Protein AF-A0A2D8K621-F1 (afdb_monomer_lite)

Radius of gyration: 27.43 Å; chains: 1; bounding box: 46×28×83 Å

Secondary structure (DSSP, 8-state):
-----S--HHHHHHHHHHTSTT-B-HHHHHHTT--HHHHHHHHHTTSEEEEE-TTS-EEEEE-HHHHHHHHSPPP-PPPPPP--------PPPPPHHHHHHTT--

pLDDT: mean 79.68, std 14.3, range [36.91, 94.62]

Foldseek 3Di:
DDDDLADDQLLLLQLVQLAPPQAHAQVSSVVSVHHPVSVVVCVVVVQWDWDQGPVRGIGIHGDPSVVVNSPDDDDPDPPDPPPDPDDPPDPDDPDPVVVVVVVPD

Structure (mmCIF, N/CA/C/O backbone):
data_AF-A0A2D8K621-F1
#
_entry.id   AF-A0A2D8K621-F1
#
loop_
_atom_site.group_PDB
_atom_site.id
_atom_site.type_symbol
_atom_site.label_atom_id
_atom_site.label_alt_id
_atom_site.label_comp_id
_atom_site.label_asym_id
_atom_site.label_entity_id
_atom_site.label_seq_id
_atom_site.pdbx_PDB_ins_code
_atom_site.Cartn_x
_atom_site.Cartn_y
_atom_site.Cartn_z
_atom_site.occupancy
_atom_site.B_iso_or_equiv
_atom_site.auth_seq_id
_atom_site.auth_comp_id
_atom_site.auth_asym_id
_atom_site.auth_atom_id
_atom_site.pdbx_PDB_model_num
ATOM 1 N N . MET A 1 1 ? -24.510 -4.38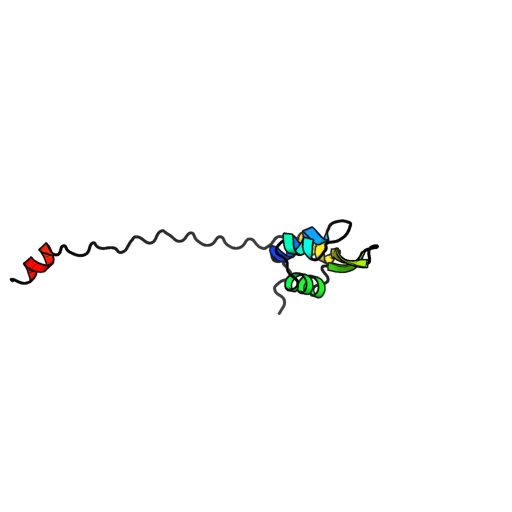9 -1.402 1.00 36.91 1 MET A N 1
ATOM 2 C CA . MET A 1 1 ? -23.528 -4.313 -0.298 1.00 36.91 1 MET A CA 1
ATOM 3 C C . MET A 1 1 ? -22.401 -3.406 -0.766 1.00 36.91 1 MET A C 1
ATOM 5 O O . MET A 1 1 ? -21.640 -3.839 -1.610 1.00 36.91 1 MET A O 1
ATOM 9 N N . ALA A 1 2 ? -22.372 -2.143 -0.337 1.00 43.41 2 ALA A N 1
ATOM 10 C CA . ALA A 1 2 ? -21.317 -1.178 -0.679 1.00 43.41 2 ALA A CA 1
ATOM 11 C C . ALA A 1 2 ? -21.251 -0.109 0.423 1.00 43.41 2 ALA A C 1
ATOM 13 O O . ALA A 1 2 ? -21.632 1.043 0.255 1.00 43.41 2 ALA A O 1
ATOM 14 N N . THR A 1 3 ? -20.871 -0.544 1.612 1.00 48.62 3 THR A N 1
ATOM 15 C CA . THR A 1 3 ? -20.236 0.322 2.606 1.00 48.62 3 THR A CA 1
ATOM 16 C C . THR A 1 3 ? -18.738 0.056 2.477 1.00 48.62 3 THR A C 1
ATOM 18 O O . THR A 1 3 ? -18.391 -1.077 2.169 1.00 48.62 3 THR A O 1
ATOM 21 N N . GLU A 1 4 ? -17.881 1.048 2.743 1.00 54.44 4 GLU A N 1
ATOM 22 C CA . GLU A 1 4 ? -16.408 0.924 2.908 1.00 54.44 4 GLU A CA 1
ATOM 23 C C . GLU A 1 4 ? -15.484 1.502 1.813 1.00 54.44 4 GLU A C 1
ATOM 25 O O . GLU A 1 4 ? -14.320 1.136 1.721 1.00 54.44 4 GLU A O 1
ATOM 30 N N . ASP A 1 5 ? -15.900 2.544 1.091 1.00 66.62 5 ASP A N 1
ATOM 31 C CA . ASP A 1 5 ? -14.975 3.359 0.269 1.00 66.62 5 ASP A CA 1
ATOM 32 C C . ASP A 1 5 ? -14.060 4.299 1.099 1.00 66.62 5 ASP A C 1
ATOM 34 O O . ASP A 1 5 ? -13.331 5.150 0.575 1.00 66.62 5 ASP A O 1
ATOM 38 N N . THR A 1 6 ? -14.125 4.196 2.431 1.00 76.81 6 THR A N 1
ATOM 39 C CA . THR A 1 6 ? -13.314 4.995 3.353 1.00 76.81 6 THR A CA 1
ATOM 40 C C . THR A 1 6 ? -12.141 4.155 3.847 1.00 76.81 6 THR A C 1
ATOM 42 O O . THR A 1 6 ? -12.367 3.191 4.580 1.00 76.81 6 THR A O 1
ATOM 45 N N . PRO A 1 7 ? -10.884 4.519 3.535 1.00 83.19 7 PRO A N 1
ATOM 46 C CA . PRO A 1 7 ? -9.746 3.764 4.027 1.00 83.19 7 PRO A CA 1
ATOM 47 C C . PRO A 1 7 ? -9.650 3.854 5.550 1.00 83.19 7 PRO A C 1
ATOM 49 O O . PRO A 1 7 ? -9.738 4.933 6.161 1.00 83.19 7 PRO A O 1
ATOM 52 N N . THR A 1 8 ? -9.387 2.704 6.160 1.00 87.62 8 THR A N 1
ATOM 53 C CA . THR A 1 8 ? -8.982 2.609 7.564 1.00 87.62 8 THR A CA 1
ATOM 54 C C . THR A 1 8 ? -7.711 3.427 7.812 1.00 87.62 8 THR A C 1
ATOM 56 O O . THR A 1 8 ? -6.954 3.740 6.892 1.00 87.62 8 THR A O 1
ATOM 59 N N . THR A 1 9 ? -7.422 3.759 9.074 1.00 86.06 9 THR A N 1
ATOM 60 C CA . THR A 1 9 ? -6.174 4.463 9.430 1.00 86.06 9 THR A CA 1
ATOM 61 C C . THR A 1 9 ? -4.935 3.725 8.917 1.00 86.06 9 THR A C 1
ATOM 63 O O . THR A 1 9 ? -4.043 4.354 8.360 1.00 86.06 9 THR A O 1
ATOM 66 N N . ARG A 1 10 ? -4.918 2.390 9.021 1.00 87.88 10 ARG A N 1
ATOM 67 C CA . ARG A 1 10 ? -3.817 1.546 8.535 1.00 87.88 10 ARG A CA 1
ATOM 68 C C . ARG A 1 10 ? -3.665 1.612 7.011 1.00 87.88 10 ARG A C 1
ATOM 70 O O . ARG A 1 10 ? -2.558 1.805 6.524 1.00 87.88 10 ARG A O 1
ATOM 77 N N . GLN A 1 11 ? -4.762 1.509 6.259 1.00 90.50 11 GLN A N 1
ATOM 78 C CA . GLN A 1 11 ? -4.737 1.645 4.795 1.00 90.50 11 GLN A CA 1
ATOM 79 C C . GLN A 1 11 ? -4.311 3.052 4.360 1.00 90.50 11 GLN A C 1
ATOM 81 O O . GLN A 1 11 ? -3.524 3.192 3.434 1.00 90.50 11 GLN A O 1
ATOM 86 N N . ARG A 1 12 ? -4.768 4.104 5.050 1.00 89.38 12 ARG A N 1
ATOM 87 C CA . ARG A 1 12 ? -4.370 5.487 4.747 1.00 89.38 12 ARG A CA 1
ATOM 88 C C . ARG A 1 12 ? -2.875 5.718 4.966 1.00 89.38 12 ARG A C 1
ATOM 90 O O . ARG A 1 12 ? -2.244 6.390 4.154 1.00 89.38 12 ARG A O 1
ATOM 97 N N . ASN A 1 13 ? -2.316 5.169 6.042 1.00 90.00 13 ASN A N 1
ATOM 98 C CA . ASN A 1 13 ? -0.883 5.243 6.314 1.00 90.00 13 ASN A CA 1
ATOM 99 C C . ASN A 1 13 ? -0.073 4.512 5.235 1.00 90.00 13 ASN A C 1
ATOM 101 O O . ASN A 1 13 ? 0.871 5.075 4.691 1.00 90.00 13 ASN A O 1
ATOM 105 N N . ALA A 1 14 ? -0.514 3.318 4.834 1.00 91.69 14 ALA A N 1
ATOM 106 C CA . ALA A 1 14 ? 0.081 2.594 3.714 1.00 91.69 14 ALA A CA 1
ATOM 107 C C . ALA A 1 14 ? 0.026 3.395 2.399 1.00 91.69 14 ALA A C 1
ATOM 109 O O . ALA A 1 14 ? 1.037 3.526 1.716 1.00 91.69 14 ALA A O 1
ATOM 110 N N . LEU A 1 15 ? -1.114 4.012 2.075 1.00 91.88 15 LEU A N 1
ATOM 111 C CA . LEU A 1 15 ? -1.235 4.894 0.908 1.00 91.88 15 LEU A CA 1
ATOM 112 C C . LEU A 1 15 ? -0.290 6.095 0.989 1.00 91.88 15 LEU A C 1
ATOM 114 O O . LEU A 1 15 ? 0.215 6.555 -0.027 1.00 91.88 15 LEU A O 1
ATOM 118 N N . ARG A 1 16 ? -0.028 6.618 2.189 1.00 90.44 16 ARG A N 1
ATOM 119 C CA . ARG A 1 16 ? 0.948 7.694 2.370 1.00 90.44 16 ARG A CA 1
ATOM 120 C C . ARG A 1 16 ? 2.369 7.229 2.047 1.00 90.44 16 ARG A C 1
ATOM 122 O O . ARG A 1 16 ? 3.055 7.982 1.372 1.00 90.44 16 ARG A O 1
ATOM 129 N N . ALA A 1 17 ? 2.767 6.029 2.466 1.00 90.88 17 ALA A N 1
ATOM 130 C CA . ALA A 1 17 ? 4.060 5.454 2.089 1.00 90.88 17 ALA A CA 1
ATOM 131 C C . ALA A 1 17 ? 4.155 5.212 0.571 1.00 90.88 17 ALA A C 1
ATOM 133 O O . ALA A 1 17 ? 5.155 5.535 -0.056 1.00 90.88 17 ALA A O 1
ATOM 134 N N . ALA A 1 18 ? 3.085 4.711 -0.056 1.00 91.50 18 ALA A N 1
ATOM 135 C CA . ALA A 1 18 ? 3.048 4.477 -1.504 1.00 91.50 18 ALA A CA 1
ATOM 136 C C . ALA A 1 18 ? 3.056 5.765 -2.353 1.00 91.50 18 ALA A C 1
ATOM 138 O O . ALA A 1 18 ? 3.227 5.694 -3.570 1.00 91.50 18 ALA A O 1
ATOM 139 N N . ALA A 1 19 ? 2.844 6.931 -1.731 1.00 89.50 19 ALA A N 1
ATO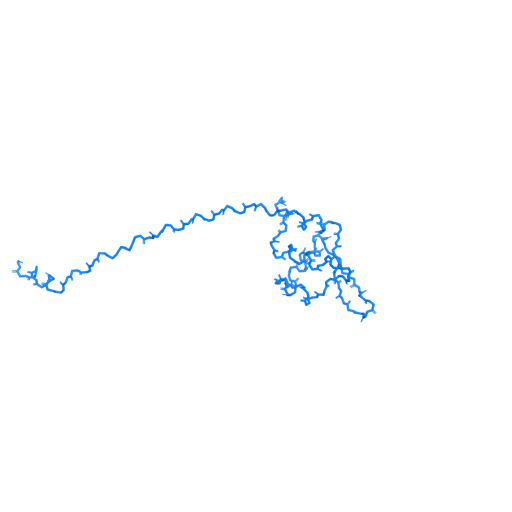M 140 C CA . ALA A 1 19 ? 2.870 8.229 -2.398 1.00 89.50 19 ALA A CA 1
ATOM 141 C C . ALA A 1 19 ? 4.284 8.803 -2.581 1.00 89.50 19 ALA A C 1
ATOM 143 O O . ALA A 1 19 ? 4.423 9.837 -3.237 1.00 89.50 19 ALA A O 1
ATOM 144 N N . ASP A 1 20 ? 5.314 8.161 -2.023 1.00 84.69 20 ASP A N 1
ATOM 145 C CA . ASP A 1 20 ? 6.703 8.533 -2.283 1.00 84.69 20 ASP A CA 1
ATOM 146 C C . ASP A 1 20 ? 7.056 8.328 -3.767 1.00 84.69 20 ASP A C 1
ATOM 148 O O . ASP A 1 20 ? 6.552 7.419 -4.430 1.00 84.69 20 ASP A O 1
ATOM 152 N N . ALA A 1 21 ? 7.929 9.188 -4.305 1.00 74.69 21 ALA A N 1
ATOM 153 C CA . ALA A 1 21 ? 8.233 9.239 -5.741 1.00 74.69 21 ALA A CA 1
ATOM 154 C C . ALA A 1 21 ? 8.782 7.910 -6.295 1.00 74.69 21 ALA A C 1
ATOM 156 O O . ALA A 1 21 ? 8.456 7.529 -7.421 1.00 74.69 21 ALA A O 1
ATOM 157 N N . ASP A 1 22 ? 9.548 7.185 -5.477 1.00 81.62 22 ASP A N 1
ATOM 158 C CA . ASP A 1 22 ? 10.124 5.879 -5.807 1.00 81.62 22 ASP A CA 1
ATOM 159 C C . ASP A 1 22 ? 9.164 4.705 -5.545 1.00 81.62 22 ASP A C 1
ATOM 161 O O . ASP A 1 22 ? 9.540 3.548 -5.735 1.00 81.62 22 ASP A O 1
ATOM 165 N N . GLY A 1 23 ? 7.941 4.969 -5.075 1.00 86.50 23 GLY A N 1
ATOM 166 C CA . GLY A 1 23 ? 7.011 3.962 -4.565 1.00 86.50 23 GLY A CA 1
ATOM 167 C C . GLY A 1 23 ? 7.466 3.332 -3.242 1.00 86.50 23 GLY A C 1
ATOM 168 O O . GLY A 1 23 ? 8.625 3.426 -2.836 1.00 86.50 23 GLY A O 1
ATOM 169 N N . ALA A 1 24 ? 6.559 2.633 -2.570 1.00 91.75 24 ALA A N 1
ATOM 170 C CA . ALA A 1 24 ? 6.829 1.931 -1.320 1.00 91.75 24 ALA A CA 1
ATOM 171 C C . ALA A 1 24 ? 7.354 0.513 -1.561 1.00 91.75 24 ALA A C 1
ATOM 173 O O . ALA A 1 24 ? 6.951 -0.158 -2.509 1.00 91.75 24 ALA A O 1
ATOM 174 N N . SER A 1 25 ? 8.218 0.032 -0.672 1.00 92.12 25 SER A N 1
ATOM 175 C CA . SER A 1 25 ? 8.542 -1.392 -0.538 1.00 92.12 25 SER A CA 1
ATOM 176 C C . SER A 1 25 ? 7.688 -2.056 0.552 1.00 92.12 25 SER A C 1
ATOM 178 O O . SER A 1 25 ? 7.039 -1.377 1.351 1.00 92.12 25 SER A O 1
ATOM 180 N N . VAL A 1 26 ? 7.743 -3.390 0.661 1.00 90.31 26 VAL A N 1
ATOM 181 C CA . VAL A 1 26 ? 7.102 -4.129 1.773 1.00 90.31 26 VAL A CA 1
ATOM 182 C C . VAL A 1 26 ? 7.596 -3.622 3.132 1.00 90.31 26 VAL A C 1
ATOM 184 O O . VAL A 1 26 ? 6.824 -3.532 4.088 1.00 90.31 26 VAL A O 1
ATOM 187 N N . ALA A 1 27 ? 8.874 -3.243 3.224 1.00 90.19 27 ALA A N 1
ATOM 188 C CA . ALA A 1 27 ? 9.453 -2.714 4.452 1.00 90.19 27 ALA A CA 1
ATOM 189 C C . ALA A 1 27 ? 8.850 -1.352 4.831 1.00 90.19 27 ALA A C 1
ATOM 191 O O . ALA A 1 27 ? 8.622 -1.096 6.012 1.00 90.19 27 ALA A O 1
ATOM 192 N N . ASP A 1 28 ? 8.546 -0.497 3.854 1.00 91.25 28 ASP A N 1
ATOM 193 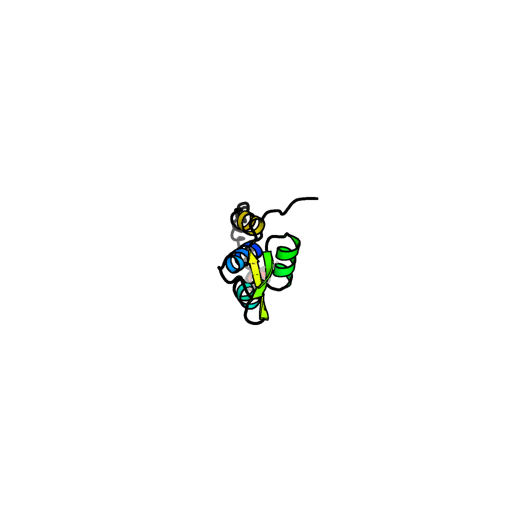C CA . ASP A 1 28 ? 7.925 0.807 4.110 1.00 91.25 28 ASP A CA 1
ATOM 194 C C . ASP A 1 28 ? 6.474 0.654 4.565 1.00 91.25 28 ASP A C 1
ATOM 196 O O . ASP A 1 28 ? 6.068 1.274 5.547 1.00 91.25 28 ASP A O 1
ATOM 200 N N . PHE A 1 29 ? 5.725 -0.267 3.954 1.00 91.06 29 PHE A N 1
ATOM 201 C CA . PHE A 1 29 ? 4.399 -0.637 4.451 1.00 91.06 29 PHE A CA 1
ATOM 202 C C . PHE A 1 29 ? 4.452 -1.194 5.876 1.00 91.06 29 PHE A C 1
ATOM 204 O O . PHE A 1 29 ? 3.640 -0.818 6.725 1.00 91.06 29 PHE A O 1
ATOM 211 N N . SER A 1 30 ? 5.449 -2.028 6.173 1.00 90.06 30 SER A N 1
ATOM 212 C CA . SER A 1 30 ? 5.620 -2.625 7.499 1.00 90.06 30 SER A CA 1
ATOM 213 C C . SER A 1 30 ? 5.881 -1.573 8.583 1.00 90.06 30 SER A C 1
ATOM 215 O O . SER A 1 30 ? 5.328 -1.689 9.678 1.00 90.06 30 SER A O 1
ATOM 217 N N . LYS A 1 31 ? 6.645 -0.510 8.283 1.00 90.19 31 LYS A N 1
ATOM 218 C CA . LYS A 1 31 ? 6.857 0.632 9.200 1.00 90.19 31 LYS A CA 1
ATOM 219 C C . LYS A 1 31 ? 5.548 1.348 9.545 1.00 90.19 31 LYS A C 1
ATOM 221 O O . LYS A 1 31 ? 5.363 1.773 10.680 1.00 90.19 31 LYS A O 1
ATOM 226 N N . GLU A 1 32 ? 4.620 1.416 8.595 1.00 88.25 32 GLU A N 1
ATOM 227 C CA . GLU A 1 32 ? 3.280 1.988 8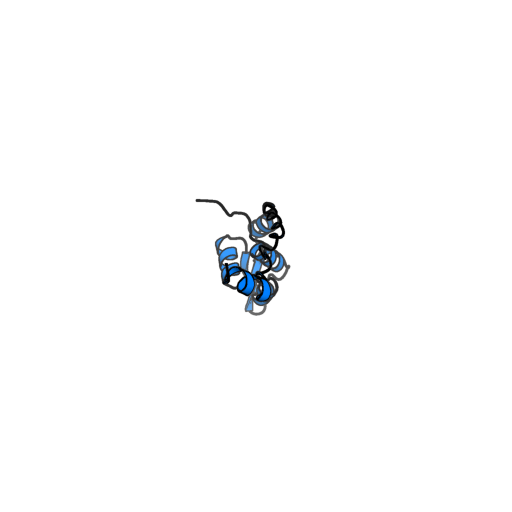.777 1.00 88.25 32 GLU A CA 1
ATOM 228 C C . GLU A 1 32 ? 2.282 1.009 9.427 1.00 88.25 32 GLU A C 1
ATOM 230 O O . GLU A 1 32 ? 1.086 1.293 9.560 1.00 88.25 32 GLU A O 1
ATOM 235 N N . GLY A 1 33 ? 2.758 -0.169 9.843 1.00 87.50 33 GLY A N 1
ATOM 236 C CA . GLY A 1 33 ? 1.938 -1.226 10.419 1.00 87.50 33 GLY A CA 1
ATOM 237 C C . GLY A 1 33 ? 1.015 -1.896 9.401 1.00 87.50 33 GLY A C 1
ATOM 238 O O . GLY A 1 33 ? 0.006 -2.484 9.798 1.00 87.50 33 GLY A O 1
ATOM 239 N N . ALA A 1 34 ? 1.320 -1.794 8.107 1.00 89.12 34 ALA A N 1
ATOM 240 C CA . ALA A 1 34 ? 0.611 -2.453 7.022 1.00 89.12 34 ALA A CA 1
ATOM 241 C C . ALA A 1 34 ? 1.391 -3.690 6.554 1.00 89.12 34 ALA A C 1
ATOM 243 O O . ALA A 1 34 ? 2.492 -3.580 6.029 1.00 89.12 34 ALA A O 1
ATOM 244 N N . GLY A 1 35 ? 0.813 -4.874 6.766 1.00 89.06 35 GLY A N 1
ATOM 245 C CA . GLY A 1 35 ? 1.364 -6.135 6.260 1.00 89.06 35 GLY A CA 1
ATOM 246 C C . GLY A 1 35 ? 0.775 -6.532 4.906 1.00 89.06 35 GLY A C 1
ATOM 247 O O . GLY A 1 35 ? -0.041 -5.802 4.337 1.00 89.06 35 GLY A O 1
ATOM 248 N N . ASP A 1 36 ? 1.119 -7.733 4.443 1.00 89.62 36 ASP A N 1
ATOM 249 C CA . ASP A 1 36 ? 0.729 -8.261 3.126 1.00 89.62 36 ASP A CA 1
ATOM 250 C C . ASP A 1 36 ? -0.783 -8.241 2.886 1.00 89.62 36 ASP A C 1
ATOM 252 O O . ASP A 1 36 ? -1.235 -7.861 1.811 1.00 89.62 36 ASP A O 1
ATOM 256 N N . GLY A 1 37 ? -1.587 -8.557 3.908 1.00 91.56 37 GLY A N 1
ATOM 257 C CA . GLY A 1 37 ? -3.047 -8.488 3.804 1.00 91.56 37 GLY A CA 1
ATOM 258 C C . GLY A 1 37 ? -3.560 -7.075 3.507 1.00 91.56 37 GLY A C 1
ATOM 259 O O . GLY A 1 37 ? -4.498 -6.909 2.734 1.00 91.56 37 GLY A O 1
ATOM 260 N N . THR A 1 38 ? -2.923 -6.038 4.061 1.00 92.19 38 THR A N 1
ATOM 261 C CA . THR A 1 38 ? -3.271 -4.649 3.731 1.00 92.19 38 THR A CA 1
ATOM 262 C C . THR A 1 38 ? -2.880 -4.334 2.293 1.00 92.19 38 THR A C 1
ATOM 264 O O . THR A 1 38 ? -3.685 -3.756 1.575 1.00 92.19 38 THR A O 1
ATOM 267 N N . ILE A 1 39 ? -1.678 -4.729 1.863 1.00 92.00 39 ILE A N 1
ATOM 268 C CA . ILE A 1 39 ? -1.189 -4.499 0.495 1.00 92.00 39 ILE A CA 1
ATOM 269 C C . ILE A 1 39 ? -2.123 -5.170 -0.521 1.00 92.00 39 ILE A C 1
ATOM 271 O O . ILE A 1 39 ? -2.534 -4.530 -1.484 1.00 92.00 39 ILE A O 1
ATOM 275 N N . ALA A 1 40 ? -2.538 -6.412 -0.264 1.00 93.31 40 ALA A N 1
ATOM 276 C CA . ALA A 1 40 ? -3.486 -7.140 -1.102 1.00 93.31 40 ALA A CA 1
ATOM 277 C C . ALA A 1 40 ? -4.844 -6.428 -1.211 1.00 93.31 40 ALA A C 1
ATOM 279 O O . ALA A 1 40 ? -5.402 -6.348 -2.300 1.00 93.31 40 ALA A O 1
ATOM 280 N N . VAL A 1 41 ? -5.357 -5.861 -0.112 1.00 92.56 41 VAL A N 1
ATOM 281 C CA . VAL A 1 41 ? -6.599 -5.069 -0.145 1.00 92.56 41 VAL A CA 1
ATOM 282 C C . VAL A 1 41 ? -6.419 -3.780 -0.948 1.00 92.56 41 VAL A C 1
ATOM 284 O O . VAL A 1 41 ? -7.293 -3.425 -1.731 1.00 92.56 41 VAL A O 1
ATOM 287 N N . LEU A 1 42 ? -5.290 -3.081 -0.794 1.00 92.38 42 LEU A N 1
ATOM 288 C CA . LEU A 1 42 ? -5.011 -1.864 -1.563 1.00 92.38 42 LEU A CA 1
ATOM 289 C C . LEU A 1 42 ? -4.896 -2.153 -3.068 1.00 92.38 42 LEU A C 1
ATOM 291 O O . LEU A 1 42 ? -5.423 -1.381 -3.865 1.00 92.38 42 LEU A O 1
ATOM 295 N N . LEU A 1 43 ? -4.250 -3.264 -3.439 1.00 93.56 43 LEU A N 1
ATOM 296 C CA . LEU A 1 43 ? -4.179 -3.756 -4.820 1.00 93.56 43 LEU A CA 1
ATOM 297 C C . LEU A 1 43 ? -5.565 -4.140 -5.349 1.00 93.56 43 LEU A C 1
ATOM 299 O O . LEU A 1 43 ? -5.935 -3.734 -6.444 1.00 93.56 43 LEU A O 1
ATOM 303 N N . GLY A 1 44 ? -6.350 -4.886 -4.566 1.00 91.94 44 GLY A N 1
ATOM 304 C CA . GLY A 1 44 ? -7.703 -5.305 -4.943 1.00 91.94 44 GLY A CA 1
ATOM 305 C C . GLY A 1 44 ? -8.669 -4.135 -5.146 1.00 91.94 44 GLY A C 1
ATOM 306 O O . GLY A 1 44 ? -9.576 -4.229 -5.966 1.00 91.94 44 GLY A O 1
ATOM 307 N N . ASN A 1 45 ? -8.437 -3.022 -4.447 1.00 90.31 45 ASN A N 1
ATOM 308 C CA . ASN A 1 45 ? -9.194 -1.781 -4.599 1.00 90.31 45 ASN A CA 1
ATOM 309 C C . ASN A 1 45 ? -8.659 -0.860 -5.711 1.00 90.31 45 ASN A C 1
ATOM 311 O O . ASN A 1 45 ? -9.204 0.225 -5.884 1.00 90.31 45 ASN A O 1
ATOM 315 N N . GLY A 1 46 ? -7.572 -1.221 -6.404 1.00 93.00 46 GLY A N 1
ATOM 316 C CA . GLY A 1 46 ? -6.953 -0.365 -7.426 1.00 93.00 46 GLY A CA 1
ATOM 317 C C . GLY A 1 46 ? -6.262 0.889 -6.874 1.00 93.00 46 GLY A C 1
ATOM 318 O O . GLY A 1 46 ? -5.905 1.794 -7.623 1.00 93.00 46 GLY A O 1
ATOM 319 N N . TRP A 1 47 ? -6.043 0.978 -5.558 1.00 93.88 47 TRP A N 1
ATOM 320 C CA . TRP A 1 47 ? -5.466 2.169 -4.923 1.00 93.88 47 TRP A CA 1
ATOM 321 C C . TRP A 1 47 ? -3.936 2.238 -5.019 1.00 93.88 47 TRP A C 1
ATOM 323 O O . TRP A 1 47 ? -3.339 3.300 -4.823 1.00 93.88 47 TRP A O 1
ATOM 333 N N . ILE A 1 48 ? -3.292 1.106 -5.289 1.00 94.62 48 ILE A N 1
ATOM 334 C CA . ILE A 1 48 ? -1.860 1.015 -5.567 1.00 94.62 48 ILE A CA 1
ATOM 335 C C . ILE A 1 48 ? -1.628 0.075 -6.749 1.00 94.62 48 ILE A C 1
ATOM 337 O O . ILE A 1 48 ? -2.421 -0.833 -6.981 1.00 94.62 48 ILE A O 1
ATOM 341 N N . GLU A 1 49 ? -0.507 0.254 -7.435 1.00 94.50 49 GLU A N 1
ATOM 342 C CA . GLU A 1 49 ? -0.052 -0.609 -8.526 1.00 94.50 49 GLU A CA 1
ATOM 343 C C . GLU A 1 49 ? 1.330 -1.177 -8.209 1.00 94.50 49 GLU A C 1
ATOM 345 O O . GLU A 1 49 ? 2.203 -0.465 -7.706 1.00 94.50 49 GLU A O 1
ATOM 350 N N . GLU A 1 50 ? 1.530 -2.466 -8.500 1.00 94.00 50 GLU A N 1
ATOM 351 C CA . GLU A 1 50 ? 2.840 -3.115 -8.414 1.00 94.00 50 GLU A CA 1
ATOM 352 C C . GLU A 1 50 ? 3.679 -2.771 -9.650 1.00 94.00 50 GLU A C 1
ATOM 354 O O . GLU A 1 50 ? 3.223 -2.898 -10.785 1.00 94.00 50 GLU A O 1
ATOM 359 N N . PHE A 1 51 ? 4.934 -2.393 -9.429 1.00 91.94 51 PHE A N 1
ATOM 360 C CA . PHE A 1 51 ? 5.913 -2.205 -10.488 1.00 91.94 51 PHE A CA 1
ATOM 361 C C . PHE A 1 51 ? 7.294 -2.698 -10.050 1.00 91.94 51 PHE A C 1
ATOM 363 O O . PHE A 1 51 ? 7.610 -2.813 -8.862 1.00 91.94 51 PHE A O 1
ATOM 370 N N . LEU A 1 52 ? 8.141 -2.992 -11.032 1.00 92.31 52 LEU A N 1
ATOM 371 C CA . LEU A 1 52 ? 9.535 -3.349 -10.802 1.00 92.31 52 LEU A CA 1
ATOM 372 C C . LEU A 1 52 ? 10.392 -2.086 -10.841 1.00 92.31 52 LEU A C 1
ATOM 374 O O . LEU A 1 52 ? 10.431 -1.365 -11.836 1.00 92.31 52 LEU A O 1
ATOM 378 N N . SER A 1 53 ? 11.087 -1.824 -9.740 1.00 86.94 53 SER A N 1
ATOM 379 C CA . SER A 1 53 ? 12.094 -0.768 -9.670 1.00 86.94 53 SER A CA 1
ATOM 380 C C . SER A 1 53 ? 13.306 -1.131 -10.548 1.00 86.94 53 SER A C 1
ATOM 382 O O . SER A 1 53 ? 13.552 -2.323 -10.752 1.00 86.94 53 SER A O 1
ATOM 384 N N . PRO A 1 54 ? 14.123 -0.163 -11.015 1.00 82.88 54 PRO A N 1
ATOM 385 C CA . PRO A 1 54 ? 15.308 -0.438 -11.840 1.00 82.88 54 PRO A CA 1
ATOM 386 C C . PRO A 1 54 ? 16.296 -1.459 -11.247 1.00 82.88 54 PRO A C 1
ATOM 388 O O . PRO A 1 54 ? 17.042 -2.090 -11.985 1.00 82.88 54 PRO A O 1
ATOM 391 N N . GLY A 1 55 ? 16.285 -1.659 -9.923 1.00 84.88 55 GLY A N 1
ATOM 392 C CA . GLY A 1 55 ? 17.076 -2.687 -9.235 1.00 84.88 55 GLY A CA 1
ATOM 393 C C . GLY A 1 55 ? 16.461 -4.095 -9.202 1.00 84.88 55 GLY A C 1
ATOM 394 O O . GLY A 1 55 ? 16.997 -4.954 -8.513 1.00 84.88 55 GLY A O 1
ATOM 395 N N . GLY A 1 56 ? 15.328 -4.338 -9.872 1.00 87.06 56 GLY A N 1
ATOM 396 C CA . GLY A 1 56 ? 14.634 -5.635 -9.882 1.00 87.06 56 GLY A CA 1
ATOM 397 C C . GLY A 1 56 ? 13.775 -5.917 -8.643 1.00 87.06 56 GLY A C 1
ATOM 398 O O . GLY A 1 56 ? 13.240 -7.014 -8.493 1.00 87.06 56 GLY A O 1
ATOM 399 N N . TYR A 1 57 ? 13.615 -4.937 -7.753 1.00 88.31 57 TYR A N 1
ATOM 400 C CA . TYR A 1 57 ? 12.794 -5.064 -6.550 1.00 88.31 57 TYR A CA 1
ATOM 401 C C . TYR A 1 57 ? 11.346 -4.669 -6.829 1.00 88.31 57 TYR A C 1
ATOM 403 O O . TYR A 1 57 ? 11.087 -3.645 -7.469 1.00 88.31 57 TYR A O 1
ATOM 411 N N . LYS A 1 58 ? 10.405 -5.449 -6.291 1.00 90.88 58 LYS A N 1
ATOM 412 C CA . LYS A 1 58 ? 8.981 -5.104 -6.301 1.00 90.88 58 LYS A CA 1
ATOM 413 C C . LYS A 1 58 ? 8.729 -3.874 -5.436 1.00 90.88 58 LYS A C 1
ATOM 415 O O . LYS A 1 58 ? 9.144 -3.832 -4.274 1.00 90.88 58 LYS A O 1
ATOM 420 N N . ARG A 1 59 ? 8.046 -2.889 -6.007 1.00 92.94 59 ARG A N 1
ATOM 421 C CA . ARG A 1 59 ? 7.581 -1.683 -5.322 1.00 92.94 59 ARG A CA 1
ATOM 422 C C . ARG A 1 59 ? 6.132 -1.412 -5.694 1.00 92.94 59 ARG A C 1
ATOM 424 O O . ARG A 1 59 ? 5.631 -1.918 -6.694 1.00 92.94 59 ARG A O 1
ATOM 431 N N . TRP A 1 60 ? 5.471 -0.604 -4.878 1.00 94.56 60 TRP A N 1
ATOM 432 C CA . TRP A 1 60 ? 4.084 -0.218 -5.078 1.00 94.56 60 TRP A CA 1
ATOM 433 C C . TRP A 1 60 ? 3.958 1.291 -5.140 1.00 94.56 60 TRP A C 1
ATOM 435 O O . TRP A 1 60 ? 4.446 1.995 -4.256 1.00 94.56 60 TRP A O 1
ATOM 445 N N . LYS A 1 61 ? 3.291 1.790 -6.173 1.00 94.25 61 LYS A N 1
ATOM 446 C CA . LYS A 1 61 ? 3.022 3.217 -6.339 1.00 94.25 61 LYS A CA 1
ATOM 447 C C . LYS A 1 61 ? 1.551 3.492 -6.093 1.00 94.25 61 LYS A C 1
ATOM 449 O O . LYS A 1 61 ? 0.706 2.669 -6.430 1.00 94.25 61 LYS A O 1
ATOM 454 N N . ILE A 1 62 ? 1.245 4.644 -5.510 1.00 94.12 62 ILE A N 1
ATOM 455 C CA . ILE A 1 62 ? -0.137 5.097 -5.372 1.00 94.12 62 ILE A CA 1
ATOM 456 C C . ILE A 1 62 ? -0.737 5.459 -6.740 1.00 94.12 62 ILE A C 1
ATOM 458 O O . ILE A 1 62 ? -0.085 6.116 -7.556 1.00 94.12 62 ILE A O 1
ATOM 462 N N . THR A 1 63 ? -1.986 5.059 -6.969 1.00 94.00 63 THR A N 1
ATOM 463 C CA . THR A 1 63 ? -2.782 5.493 -8.128 1.00 94.00 63 THR A CA 1
ATOM 464 C C . THR A 1 63 ? -3.514 6.802 -7.827 1.00 94.00 63 THR A C 1
ATOM 466 O O . THR A 1 63 ? -3.538 7.288 -6.690 1.00 94.00 63 THR A O 1
ATOM 469 N N . GLU A 1 64 ? -4.148 7.391 -8.840 1.00 91.44 64 GLU A N 1
ATOM 470 C CA . GLU A 1 64 ? -5.012 8.558 -8.642 1.00 91.44 64 GLU A CA 1
ATOM 471 C C . GLU A 1 64 ? -6.170 8.246 -7.678 1.00 91.44 64 GLU A C 1
ATOM 473 O O . GLU A 1 64 ? -6.427 9.010 -6.741 1.00 91.44 64 GLU A O 1
ATOM 478 N N . GLU A 1 65 ? -6.791 7.074 -7.831 1.00 90.31 65 GLU A N 1
ATOM 479 C CA . GLU A 1 65 ? -7.856 6.581 -6.954 1.00 90.31 65 GLU A CA 1
ATOM 480 C C . GLU A 1 65 ? -7.367 6.398 -5.517 1.00 90.31 65 GLU A C 1
ATOM 482 O O . GLU A 1 65 ? -8.021 6.839 -4.568 1.00 90.31 65 GLU A O 1
ATOM 487 N N . GLY A 1 66 ? -6.173 5.827 -5.340 1.00 90.50 66 GLY A N 1
ATOM 488 C CA . GLY A 1 66 ? -5.557 5.691 -4.026 1.00 90.50 66 GLY A CA 1
ATOM 489 C C . GLY A 1 66 ? -5.254 7.033 -3.373 1.00 90.50 66 GLY A C 1
ATOM 490 O O . GLY A 1 66 ? -5.456 7.197 -2.167 1.00 90.50 66 GLY A O 1
ATOM 491 N N . ASN A 1 67 ? -4.819 8.033 -4.145 1.00 90.62 67 ASN A N 1
ATOM 492 C CA . ASN A 1 67 ? -4.585 9.374 -3.616 1.00 90.62 67 ASN A CA 1
ATOM 493 C C . ASN A 1 67 ? -5.900 10.057 -3.214 1.00 90.62 67 ASN A C 1
ATOM 495 O O . ASN A 1 67 ? -5.968 10.667 -2.143 1.00 90.62 67 ASN A O 1
ATOM 499 N N . ALA A 1 68 ? -6.959 9.897 -4.011 1.00 88.81 68 ALA A N 1
ATOM 500 C CA . ALA A 1 68 ? -8.295 10.364 -3.657 1.00 88.81 68 ALA A CA 1
ATOM 501 C C . ALA A 1 68 ? -8.793 9.690 -2.368 1.00 88.81 68 ALA A C 1
ATOM 503 O O . ALA A 1 68 ? -9.221 10.380 -1.440 1.00 88.81 68 ALA A O 1
ATOM 504 N N . ALA A 1 69 ? -8.657 8.364 -2.254 1.00 87.94 69 ALA A N 1
ATOM 505 C CA . ALA A 1 69 ? -9.013 7.607 -1.057 1.00 87.94 69 ALA A CA 1
ATOM 506 C C . ALA A 1 69 ? -8.212 8.071 0.168 1.00 87.94 69 ALA A C 1
ATOM 508 O O . ALA A 1 69 ? -8.785 8.308 1.233 1.00 87.94 69 ALA A O 1
ATOM 509 N N . ARG A 1 70 ? -6.900 8.296 0.026 1.00 87.69 70 ARG A N 1
ATOM 510 C CA . ARG A 1 70 ? -6.028 8.796 1.103 1.00 87.69 70 ARG A CA 1
ATOM 511 C C . ARG A 1 70 ? -6.531 10.118 1.689 1.00 87.69 70 ARG A C 1
ATOM 513 O O . ARG A 1 70 ? -6.478 10.305 2.907 1.00 87.69 70 ARG A O 1
ATOM 520 N N . LEU A 1 71 ? -7.016 11.018 0.832 1.00 85.31 71 LEU A N 1
ATOM 521 C CA . LEU A 1 71 ? -7.544 12.330 1.213 1.00 85.31 71 LEU A CA 1
ATOM 522 C C . LEU A 1 71 ? -8.955 12.263 1.820 1.00 85.31 71 LEU A C 1
ATOM 524 O O . LEU A 1 71 ? -9.369 13.210 2.497 1.00 85.31 71 LEU A O 1
ATOM 528 N N . ARG A 1 72 ? -9.682 11.148 1.651 1.00 82.62 72 ARG A N 1
ATOM 529 C CA . ARG A 1 72 ? -10.971 10.942 2.321 1.00 82.62 72 ARG A CA 1
ATOM 530 C C . ARG A 1 72 ? -10.756 10.869 3.831 1.00 82.62 72 ARG A C 1
ATOM 532 O O . ARG A 1 72 ? -10.050 10.003 4.370 1.00 82.62 72 ARG A O 1
ATOM 539 N N . LYS A 1 73 ? -11.379 11.816 4.535 1.00 65.88 73 LYS A N 1
ATOM 540 C CA . LYS A 1 73 ? -11.373 11.848 5.997 1.00 65.88 73 LYS A CA 1
ATOM 541 C C . LYS A 1 73 ? -12.160 10.641 6.509 1.00 65.88 73 LYS A C 1
ATOM 543 O O . LYS A 1 73 ? -13.259 10.405 6.014 1.00 65.88 73 LYS A O 1
ATOM 548 N N . PRO A 1 74 ? -11.632 9.899 7.496 1.00 62.00 74 PRO A N 1
ATOM 549 C CA . PRO A 1 74 ? -12.441 8.899 8.163 1.00 62.00 74 PRO A CA 1
ATOM 550 C C . PRO A 1 74 ? -13.583 9.637 8.856 1.00 62.00 74 PRO A C 1
ATOM 552 O O . PRO A 1 74 ? -13.361 10.682 9.482 1.00 62.00 74 PRO A O 1
ATOM 555 N N . GLU A 1 75 ? -14.802 9.127 8.719 1.00 59.53 75 GLU A N 1
ATOM 556 C CA . GLU A 1 75 ? -15.934 9.640 9.476 1.00 59.53 75 GLU A CA 1
ATOM 557 C C . GLU A 1 75 ? -15.548 9.642 10.961 1.00 59.53 75 GLU A C 1
ATOM 559 O O . GLU A 1 75 ? -14.980 8.669 11.469 1.00 59.53 75 GLU A O 1
ATOM 564 N N . LYS A 1 76 ? -15.720 10.788 11.637 1.00 56.78 76 LYS A N 1
ATOM 565 C CA . LYS A 1 76 ? -15.289 10.952 13.030 1.00 56.78 76 LYS A CA 1
ATOM 566 C C . LYS A 1 76 ? -15.976 9.876 13.861 1.00 56.78 76 LYS A C 1
ATOM 568 O O . LYS A 1 76 ? -17.164 9.991 14.143 1.00 56.78 76 LYS A O 1
ATOM 573 N N . MET A 1 77 ? -15.214 8.866 14.278 1.00 53.97 77 MET A N 1
ATOM 574 C CA . MET A 1 77 ? -15.731 7.825 15.153 1.00 53.97 77 MET A CA 1
ATOM 575 C C . MET A 1 77 ? -16.338 8.507 16.390 1.00 53.97 77 MET A C 1
ATOM 577 O O . MET A 1 77 ? -15.671 9.370 16.984 1.00 53.97 77 MET A O 1
ATOM 581 N N . PRO A 1 78 ? -17.590 8.191 16.768 1.00 58.00 78 PRO A N 1
ATOM 582 C CA . PRO A 1 78 ? -18.200 8.789 17.942 1.00 58.00 78 PRO A CA 1
ATOM 583 C C . PRO A 1 78 ? -17.288 8.516 19.136 1.00 58.00 78 PRO A C 1
ATOM 585 O O . PRO A 1 78 ? -16.851 7.384 19.363 1.00 58.00 78 PRO A O 1
ATOM 588 N N . LYS A 1 79 ? -16.932 9.578 19.868 1.00 66.94 79 LYS A N 1
ATOM 589 C CA . LYS A 1 79 ? -16.105 9.460 21.071 1.00 66.94 79 LYS A CA 1
ATOM 590 C C . LYS A 1 79 ? -16.781 8.435 21.975 1.00 66.94 79 LYS A C 1
ATOM 592 O O . LYS A 1 79 ? -17.929 8.647 22.363 1.00 66.94 79 LYS A O 1
ATOM 597 N N . ARG A 1 80 ? -16.085 7.336 22.298 1.00 62.97 80 ARG A N 1
ATOM 598 C CA . ARG A 1 80 ? -16.575 6.374 23.294 1.00 62.97 80 ARG A CA 1
ATOM 599 C C . ARG A 1 80 ? -16.990 7.176 24.533 1.00 62.97 80 ARG A C 1
ATOM 601 O O . ARG A 1 80 ? -16.178 7.989 24.992 1.00 62.97 80 ARG A O 1
ATOM 608 N N . PRO A 1 81 ? -18.221 7.010 25.048 1.00 64.75 81 PRO A N 1
ATOM 609 C CA . PRO A 1 81 ? -18.605 7.670 26.283 1.00 64.75 81 PRO A CA 1
ATOM 610 C C . PRO A 1 81 ? -17.578 7.280 27.343 1.00 64.75 81 PRO A C 1
ATOM 612 O O . PRO A 1 81 ? -17.221 6.106 27.466 1.00 64.75 81 PRO A O 1
ATOM 615 N N . LYS A 1 82 ? -17.033 8.274 28.054 1.00 69.12 82 LYS A N 1
ATOM 616 C CA . LYS A 1 82 ? -16.131 8.014 29.177 1.00 69.12 82 LYS A CA 1
ATOM 617 C C . LYS A 1 82 ? -16.873 7.073 30.124 1.00 69.12 82 LYS A C 1
ATOM 619 O O . LYS A 1 82 ? -17.943 7.437 30.608 1.00 69.12 82 LYS A O 1
ATOM 624 N N . LEU A 1 83 ? -16.325 5.878 30.351 1.00 68.62 83 LEU A N 1
ATOM 625 C CA . LEU A 1 83 ? -16.777 4.994 31.421 1.00 68.62 83 LEU A CA 1
ATOM 626 C C . LEU A 1 83 ? -16.779 5.832 32.699 1.00 68.62 83 LEU A C 1
ATOM 628 O O . LEU A 1 83 ? -15.723 6.286 33.144 1.00 68.62 83 LEU A O 1
ATOM 632 N N . ALA A 1 84 ? -17.968 6.110 33.233 1.00 72.81 84 ALA A N 1
ATOM 633 C CA . ALA A 1 84 ? -18.071 6.733 34.538 1.00 72.81 84 ALA A CA 1
ATOM 634 C C . ALA A 1 84 ? -17.316 5.829 35.524 1.00 72.81 84 ALA A C 1
ATOM 636 O O . ALA A 1 84 ? -17.464 4.605 35.428 1.00 72.81 84 ALA A O 1
ATOM 637 N N . PRO A 1 85 ? -16.498 6.380 36.437 1.00 70.25 85 PRO A N 1
ATOM 638 C CA . PRO A 1 85 ? -15.876 5.567 37.467 1.00 70.25 85 PRO A CA 1
ATOM 639 C C . PRO A 1 85 ? -16.996 4.836 38.211 1.00 70.25 85 PRO A C 1
ATOM 641 O O . PRO A 1 85 ? -17.850 5.463 38.844 1.00 70.25 85 PRO A O 1
ATOM 644 N N . MET A 1 86 ? -17.044 3.508 38.069 1.00 63.47 86 MET A N 1
ATOM 645 C CA . MET A 1 86 ? -17.948 2.682 38.856 1.00 63.47 86 MET A CA 1
ATOM 646 C C . MET A 1 86 ? -17.620 2.956 40.319 1.00 63.47 86 MET A C 1
ATOM 648 O O . MET A 1 86 ? -16.491 2.738 40.757 1.00 63.47 86 MET A O 1
ATOM 652 N N . LYS A 1 87 ? -18.599 3.471 41.069 1.00 70.69 87 LYS A N 1
ATOM 653 C CA . LYS A 1 87 ? -18.474 3.595 42.522 1.00 70.69 87 LYS A CA 1
ATOM 654 C C . LYS A 1 87 ? -18.102 2.206 43.060 1.00 70.69 87 LYS A C 1
ATOM 656 O O . LYS 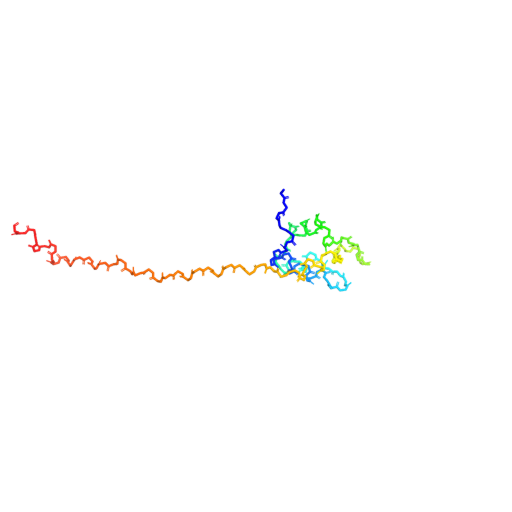A 1 87 ? -18.810 1.252 42.718 1.00 70.69 87 LYS A O 1
ATOM 661 N N . PRO A 1 88 ? -17.031 2.050 43.856 1.00 67.56 88 PRO A N 1
ATOM 662 C CA . PRO A 1 88 ? -16.706 0.757 44.434 1.00 67.56 88 PRO A CA 1
ATOM 663 C C . PRO A 1 88 ? -17.898 0.288 45.274 1.00 67.56 88 PRO A C 1
ATOM 665 O O . PRO A 1 88 ? -18.247 0.909 46.274 1.00 67.56 88 PRO A O 1
ATOM 668 N N . ARG A 1 89 ? -18.541 -0.813 44.868 1.00 63.53 89 ARG A N 1
ATOM 669 C CA . ARG A 1 89 ? -19.537 -1.539 45.678 1.00 63.53 89 ARG A CA 1
ATOM 670 C C . ARG A 1 89 ? -18.838 -2.384 46.752 1.00 63.53 89 ARG A C 1
ATOM 672 O O . ARG A 1 89 ? -19.163 -3.548 46.945 1.00 63.53 89 ARG A O 1
ATOM 679 N N . LEU A 1 90 ? -17.859 -1.810 47.443 1.00 62.50 90 LEU A N 1
ATOM 680 C CA . LEU A 1 90 ? -17.352 -2.388 48.679 1.00 62.50 90 LEU A CA 1
ATOM 681 C C . LEU A 1 90 ? -18.097 -1.716 49.825 1.00 62.50 90 LEU A C 1
ATOM 683 O O . LEU A 1 90 ? -17.653 -0.713 50.375 1.00 62.50 90 LEU A O 1
ATOM 687 N N . THR A 1 91 ? -19.250 -2.277 50.190 1.00 66.25 91 THR A N 1
ATOM 688 C CA . THR A 1 91 ? -19.642 -2.205 51.597 1.00 66.25 91 THR A CA 1
ATOM 689 C C . THR A 1 91 ? -18.530 -2.902 52.382 1.00 66.25 91 THR A C 1
ATOM 691 O O . THR A 1 91 ? -18.191 -4.035 52.019 1.00 66.25 91 THR A O 1
ATOM 694 N N . PRO A 1 92 ? -17.914 -2.267 53.392 1.00 67.50 92 PRO A N 1
ATOM 695 C CA . PRO A 1 92 ? -16.954 -2.965 54.233 1.00 67.50 92 PRO A CA 1
ATOM 696 C C . PRO A 1 92 ? -17.642 -4.202 54.815 1.00 67.50 92 PRO A C 1
ATOM 698 O O . PRO A 1 92 ? -18.781 -4.122 55.282 1.00 67.50 92 PRO A O 1
ATOM 701 N N . ALA A 1 93 ? -16.984 -5.358 54.720 1.00 68.12 93 ALA A N 1
ATOM 702 C CA . ALA A 1 93 ? -17.463 -6.554 55.395 1.00 68.12 93 ALA A CA 1
ATOM 703 C C . ALA A 1 93 ? -17.583 -6.238 56.898 1.00 68.12 93 ALA A C 1
ATOM 705 O O . ALA A 1 93 ? -16.682 -5.582 57.433 1.00 68.12 93 ALA A O 1
ATOM 706 N N . PRO A 1 94 ? -18.667 -6.660 57.575 1.00 68.12 94 PRO A N 1
ATOM 707 C CA . PRO A 1 94 ? -18.812 -6.420 59.001 1.00 68.12 94 PRO A CA 1
ATOM 708 C C . PRO A 1 94 ? -17.615 -7.012 59.736 1.00 68.12 94 PRO A C 1
ATOM 710 O O . PRO A 1 94 ? -17.105 -8.085 59.394 1.00 68.12 94 PRO A O 1
ATOM 713 N N . SER A 1 95 ? -17.161 -6.292 60.752 1.00 68.75 95 SER A N 1
ATOM 714 C CA . SER A 1 95 ? -16.009 -6.697 61.550 1.00 68.75 95 SER A CA 1
ATOM 715 C C . SER A 1 95 ? -16.283 -8.079 62.161 1.00 68.75 95 SER A C 1
ATOM 717 O O . SER A 1 95 ? -17.400 -8.345 62.606 1.00 68.75 95 SER A O 1
ATOM 719 N N . ILE A 1 96 ? -15.278 -8.959 62.272 1.00 67.25 96 ILE A N 1
ATOM 720 C CA . ILE A 1 96 ? -15.430 -10.279 62.937 1.00 67.25 96 ILE A CA 1
ATOM 721 C C . ILE A 1 96 ? -16.026 -10.126 64.354 1.00 67.25 96 ILE A C 1
ATOM 723 O O . ILE A 1 96 ? -16.754 -10.997 64.838 1.00 67.25 96 ILE A O 1
ATOM 727 N N . LEU A 1 97 ? -15.768 -8.982 64.997 1.00 61.06 97 LEU A N 1
ATOM 728 C CA . LEU A 1 97 ? -16.323 -8.608 66.294 1.00 61.06 97 LEU A CA 1
ATOM 729 C C . LEU A 1 97 ? -17.851 -8.387 66.264 1.00 61.06 97 LEU A C 1
ATOM 731 O O . LEU A 1 97 ? -18.541 -8.801 67.194 1.00 61.06 97 LEU A O 1
ATOM 735 N N . GLU A 1 98 ? -18.395 -7.810 65.188 1.00 61.75 98 GLU A N 1
ATOM 736 C CA . GLU A 1 98 ? -19.841 -7.620 64.993 1.00 61.75 98 GLU A CA 1
ATOM 737 C C . GLU A 1 98 ? -20.543 -8.945 64.670 1.00 61.75 98 GLU A C 1
ATOM 739 O O . GLU A 1 98 ? -21.591 -9.250 65.241 1.00 61.75 98 GLU A O 1
ATOM 744 N N . ALA A 1 99 ? -19.922 -9.795 63.844 1.00 62.94 99 ALA A N 1
ATOM 745 C CA . ALA A 1 99 ? -20.457 -11.118 63.509 1.00 62.94 99 ALA A CA 1
ATOM 746 C C . ALA A 1 99 ? -20.566 -12.049 64.735 1.00 62.94 99 ALA A C 1
ATOM 748 O O . ALA A 1 99 ? -21.470 -12.883 64.811 1.00 62.94 99 ALA A O 1
ATOM 749 N N . ARG A 1 100 ? -19.668 -11.905 65.723 1.00 62.88 100 ARG A N 1
ATOM 750 C CA . ARG A 1 100 ? -19.704 -12.687 66.971 1.00 62.88 100 ARG A CA 1
ATOM 751 C C . ARG A 1 100 ? -20.764 -12.211 67.965 1.00 62.88 100 ARG A C 1
ATOM 753 O O . ARG A 1 100 ? -21.239 -13.0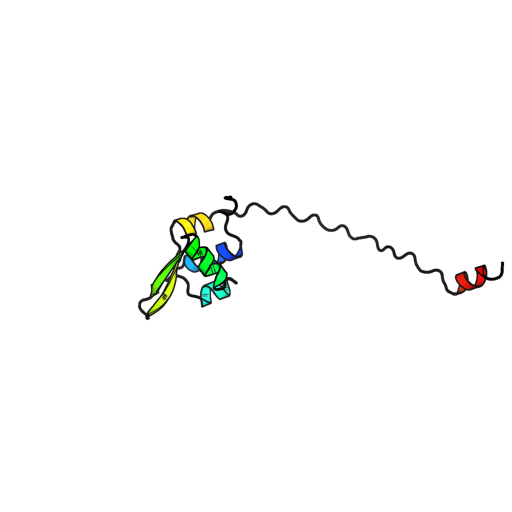30 68.749 1.00 62.88 100 ARG A O 1
ATOM 760 N N . ARG A 1 101 ? -21.145 -10.929 67.943 1.00 66.50 101 ARG A N 1
ATOM 761 C CA . ARG A 1 101 ? -22.138 -10.369 68.875 1.00 66.50 101 ARG A CA 1
ATOM 762 C C . ARG A 1 101 ? -23.567 -10.811 68.536 1.00 66.50 101 ARG A C 1
ATOM 764 O O . ARG A 1 101 ? -24.315 -11.146 69.445 1.00 66.50 101 ARG A O 1
ATOM 771 N N . ASN A 1 102 ? -23.903 -10.925 67.250 1.00 59.22 102 ASN A N 1
ATOM 772 C CA . ASN A 1 102 ? -25.234 -11.353 66.786 1.00 59.22 102 ASN A CA 1
ATOM 773 C C . ASN A 1 102 ? -25.494 -12.867 66.863 1.00 59.22 102 ASN A C 1
ATOM 775 O O . ASN A 1 102 ? -26.591 -13.310 66.549 1.00 59.22 102 ASN A O 1
ATOM 779 N N . ARG A 1 103 ? -24.510 -13.675 67.275 1.00 60.91 103 ARG A N 1
ATOM 780 C CA . ARG A 1 103 ? -24.668 -15.134 67.431 1.00 60.91 103 ARG A CA 1
ATOM 781 C C . ARG A 1 103 ? -25.070 -15.564 68.849 1.00 60.91 103 ARG A C 1
ATOM 783 O O . ARG A 1 103 ? -25.114 -16.759 69.122 1.00 60.91 103 ARG A O 1
ATOM 790 N N . LYS A 1 104 ? -25.270 -14.602 69.755 1.00 57.75 104 LYS A N 1
ATOM 791 C CA . LYS A 1 104 ? -25.615 -14.816 71.171 1.00 57.75 104 LYS A CA 1
ATOM 792 C C . LYS A 1 104 ? -26.939 -14.152 71.592 1.00 57.75 104 LYS A C 1
ATOM 794 O O . LYS A 1 104 ? -27.176 -14.040 72.792 1.00 57.75 104 LYS A O 1
ATOM 799 N N . ALA A 1 105 ? -27.755 -13.710 70.636 1.00 52.59 105 ALA A N 1
ATOM 800 C CA . ALA A 1 105 ? -29.144 -13.318 70.877 1.00 52.59 105 ALA A CA 1
ATOM 801 C C . ALA A 1 105 ? -30.071 -14.472 70.489 1.00 52.59 105 ALA A C 1
ATOM 803 O O . ALA A 1 105 ? -29.757 -15.129 69.469 1.00 52.59 105 ALA A O 1
#

Sequence (105 aa):
MATEDTPTTRQRNALRAAADADGASVADFSKEGAGDGTIAVLLGNGWIEEFLSPGGYKRWKITEEGNAARLRKPEKMPKRPKLAPMKPRLTPAPSILEARRNRKA